Protein AF-A0A1Y6FD80-F1 (afdb_monomer)

Solvent-accessible surface area (backbone atoms only — not comparable to full-atom values): 6497 Å² total; per-residue (Å²): 102,84,32,81,45,53,65,68,57,33,41,47,59,65,35,41,47,71,78,39,75,57,73,70,91,69,88,52,97,89,43,66,92,93,66,69,82,66,88,59,96,90,53,72,63,82,37,67,45,86,81,54,92,48,71,74,46,81,46,77,44,79,53,96,96,40,50,37,23,35,54,45,62,58,92,86,47,75,81,60,80,51,96,65,87,76,76,84,85,64,88,80,74,71,87,128

Foldseek 3Di:
DKDQADPVVQCVQQVWAFPDDDDDPDDDPQDDPPRDDDDDPPDDDRDTDGPKPWDKDWDWDDDPPTIMIHIDTDPPIPGDGDPDDDGDPPPPDDDD

Structure (mmCIF, N/CA/C/O backbone):
data_AF-A0A1Y6FD80-F1
#
_entry.i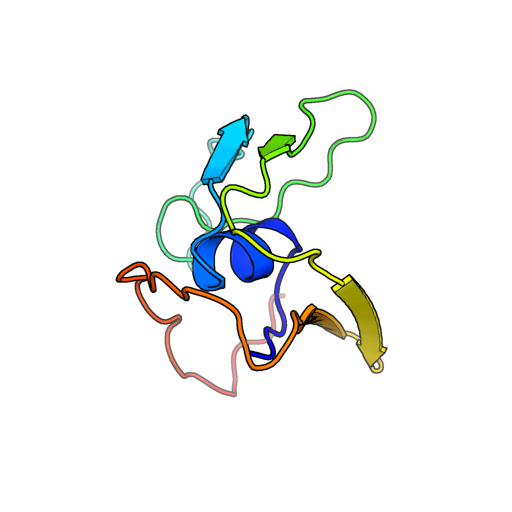d   AF-A0A1Y6FD80-F1
#
loop_
_atom_site.group_PDB
_atom_site.id
_atom_site.type_symbol
_atom_site.label_atom_id
_atom_site.label_alt_id
_atom_site.label_comp_id
_atom_site.label_asym_id
_atom_site.label_entity_id
_atom_site.label_seq_id
_atom_site.pdbx_PDB_ins_code
_atom_site.Cartn_x
_atom_site.Cartn_y
_atom_site.Cartn_z
_atom_site.occupancy
_atom_site.B_iso_or_equiv
_atom_site.auth_seq_id
_atom_site.auth_comp_id
_atom_site.auth_asym_id
_atom_site.auth_atom_id
_atom_site.pdbx_PDB_model_num
ATOM 1 N N . MET A 1 1 ? -5.791 -9.029 1.761 1.00 45.84 1 MET A N 1
ATOM 2 C CA . MET A 1 1 ? -5.540 -9.565 0.401 1.00 45.84 1 MET A CA 1
ATOM 3 C C . MET A 1 1 ? -4.036 -9.527 0.162 1.00 45.84 1 MET A C 1
ATOM 5 O O . MET A 1 1 ? -3.452 -8.473 0.380 1.00 45.84 1 MET A O 1
ATOM 9 N N . SER A 1 2 ? -3.401 -10.651 -0.181 1.00 33.09 2 SER A N 1
ATOM 10 C CA . SER A 1 2 ? -1.938 -10.744 -0.337 1.00 33.09 2 SER A CA 1
ATOM 11 C C . SER A 1 2 ? -1.536 -10.586 -1.799 1.00 33.09 2 SER A C 1
ATOM 13 O O . SER A 1 2 ? -2.068 -11.296 -2.648 1.00 33.09 2 SER A O 1
ATOM 15 N N . SER A 1 3 ? -0.629 -9.654 -2.104 1.00 44.25 3 SER A N 1
ATOM 16 C CA . SER A 1 3 ? -0.120 -9.424 -3.466 1.00 44.25 3 SER A CA 1
ATOM 17 C C . SER A 1 3 ? 1.404 -9.602 -3.506 1.00 44.25 3 SER A C 1
ATOM 19 O O . SER A 1 3 ? 2.102 -9.085 -2.638 1.00 44.25 3 SER A O 1
ATOM 21 N N . ILE A 1 4 ? 1.921 -10.308 -4.521 1.00 43.62 4 ILE A N 1
ATOM 22 C CA . ILE A 1 4 ? 3.365 -10.560 -4.779 1.00 43.62 4 ILE A CA 1
ATOM 23 C C . ILE A 1 4 ? 4.033 -9.341 -5.475 1.00 43.62 4 ILE A C 1
ATOM 25 O O . ILE A 1 4 ? 5.049 -9.440 -6.149 1.00 43.62 4 ILE A O 1
ATOM 29 N N . TYR A 1 5 ? 3.424 -8.159 -5.373 1.00 59.28 5 TYR A N 1
ATOM 30 C CA . TYR A 1 5 ? 3.674 -7.027 -6.268 1.00 59.28 5 TYR A CA 1
ATOM 31 C C . TYR A 1 5 ? 3.802 -5.707 -5.484 1.00 59.28 5 TYR A C 1
ATOM 33 O O . TYR A 1 5 ? 3.465 -5.676 -4.298 1.00 59.28 5 TYR A O 1
ATOM 41 N N . PRO A 1 6 ? 4.285 -4.617 -6.121 1.00 71.19 6 PRO A N 1
ATOM 42 C CA . PRO A 1 6 ? 4.621 -3.356 -5.460 1.00 71.19 6 PRO A CA 1
ATOM 43 C C . PRO A 1 6 ? 3.486 -2.786 -4.610 1.00 71.19 6 PRO A C 1
ATOM 45 O O . PRO A 1 6 ? 2.307 -2.993 -4.905 1.00 71.19 6 PRO A O 1
ATOM 48 N N . LEU A 1 7 ? 3.851 -1.981 -3.609 1.00 78.12 7 LEU A N 1
ATOM 49 C CA . LEU A 1 7 ? 2.931 -1.349 -2.660 1.00 78.12 7 LEU A CA 1
ATOM 50 C C . LEU A 1 7 ? 1.716 -0.674 -3.325 1.00 78.12 7 LEU A C 1
ATOM 52 O O . LEU A 1 7 ? 0.601 -0.827 -2.833 1.00 78.12 7 LEU A O 1
ATOM 56 N N . PHE A 1 8 ? 1.903 0.003 -4.465 1.00 81.25 8 PHE A N 1
ATOM 57 C CA . PHE A 1 8 ? 0.811 0.611 -5.237 1.00 81.25 8 PHE A CA 1
ATOM 58 C C . PHE A 1 8 ? -0.301 -0.390 -5.575 1.00 81.25 8 PHE A C 1
ATOM 60 O O . PHE A 1 8 ? -1.468 -0.108 -5.319 1.00 81.25 8 PHE A O 1
ATOM 67 N N . ASN A 1 9 ? 0.053 -1.574 -6.082 1.00 78.62 9 ASN A N 1
ATOM 68 C CA . ASN A 1 9 ? -0.923 -2.594 -6.462 1.00 78.62 9 ASN A CA 1
ATOM 69 C C . ASN A 1 9 ? -1.677 -3.113 -5.235 1.00 78.62 9 ASN A C 1
ATOM 71 O O . ASN A 1 9 ? -2.884 -3.309 -5.302 1.00 78.62 9 ASN A O 1
ATOM 75 N N . ALA A 1 10 ? -0.997 -3.293 -4.099 1.00 81.94 10 ALA A N 1
ATOM 76 C CA . ALA A 1 10 ? -1.650 -3.729 -2.866 1.00 81.94 10 ALA A CA 1
ATOM 77 C C . ALA A 1 10 ? -2.651 -2.680 -2.338 1.00 81.94 10 ALA A C 1
ATOM 79 O O . ALA A 1 10 ? -3.749 -3.036 -1.914 1.00 81.94 10 ALA A O 1
ATOM 80 N N . VAL A 1 11 ? -2.292 -1.395 -2.409 1.00 85.25 11 VAL A N 1
ATOM 81 C CA . VAL A 1 11 ? -3.127 -0.260 -1.980 1.00 85.25 11 VAL A CA 1
ATOM 82 C C . VAL A 1 11 ? -4.310 -0.034 -2.936 1.00 85.25 11 VAL A C 1
ATOM 84 O O . VAL A 1 11 ? -5.440 0.120 -2.470 1.00 85.25 11 VAL A O 1
ATOM 87 N N . ASP A 1 12 ? -4.093 -0.091 -4.255 1.00 84.31 12 ASP A N 1
ATOM 88 C CA . ASP A 1 12 ? -5.154 0.014 -5.272 1.00 84.31 12 ASP A CA 1
ATOM 89 C C . ASP A 1 12 ? -6.141 -1.164 -5.179 1.00 84.31 12 ASP A C 1
ATOM 91 O O . ASP A 1 12 ? -7.355 -0.957 -5.132 1.00 84.31 12 ASP A O 1
ATOM 95 N N . ASN A 1 13 ? -5.628 -2.394 -5.021 1.00 83.06 13 ASN A N 1
ATOM 96 C CA . ASN A 1 13 ? -6.433 -3.600 -4.773 1.00 83.06 13 ASN A CA 1
ATOM 97 C C . ASN A 1 13 ? -7.261 -3.494 -3.487 1.00 83.06 13 ASN A C 1
ATOM 99 O O . ASN A 1 13 ? -8.384 -3.993 -3.417 1.00 83.06 13 ASN A O 1
ATOM 103 N N . ALA A 1 14 ? -6.723 -2.839 -2.457 1.00 83.75 14 ALA A N 1
ATOM 104 C CA . ALA A 1 14 ? -7.428 -2.585 -1.208 1.00 83.75 14 ALA A CA 1
ATOM 105 C C . ALA A 1 14 ? -8.475 -1.462 -1.323 1.00 83.75 14 ALA A C 1
ATOM 107 O O . ALA A 1 14 ? -9.071 -1.090 -0.316 1.00 83.75 14 ALA A O 1
ATOM 108 N N . GLY A 1 15 ? -8.719 -0.902 -2.514 1.00 85.44 15 GLY A N 1
ATOM 109 C CA . GLY A 1 15 ? -9.711 0.155 -2.732 1.00 85.44 15 GLY A CA 1
ATOM 110 C C . GLY A 1 15 ? -9.324 1.509 -2.129 1.00 85.44 15 GLY A C 1
ATOM 111 O O . GLY A 1 15 ? -10.130 2.440 -2.148 1.00 85.44 15 GLY A O 1
ATOM 112 N N . 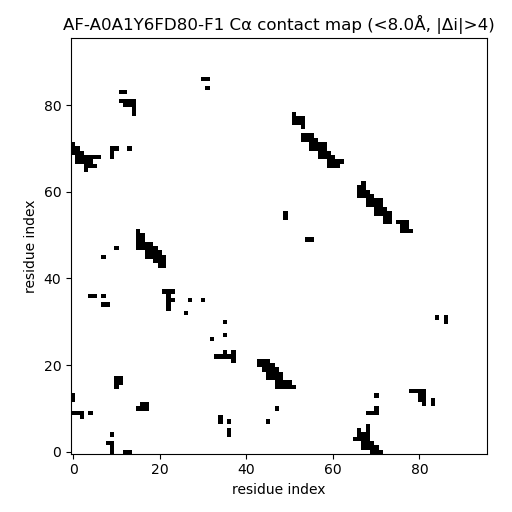ILE A 1 16 ? -8.094 1.641 -1.624 1.00 86.94 16 ILE A N 1
ATOM 113 C CA . ILE A 1 16 ? -7.590 2.884 -1.042 1.00 86.94 16 ILE A CA 1
ATOM 114 C C . ILE A 1 16 ? -7.455 3.928 -2.157 1.00 86.94 16 ILE A C 1
ATOM 116 O O . ILE A 1 16 ? -7.176 3.620 -3.325 1.00 86.94 16 ILE A O 1
ATOM 120 N N . ASN A 1 17 ? -7.699 5.189 -1.810 1.00 85.62 17 ASN A N 1
ATOM 121 C CA . ASN A 1 17 ? -7.594 6.276 -2.767 1.00 85.62 17 ASN A CA 1
ATOM 122 C C . ASN A 1 17 ? -6.126 6.647 -3.026 1.00 85.62 17 ASN A C 1
ATOM 124 O O . ASN A 1 17 ? -5.472 7.228 -2.160 1.00 85.62 17 ASN A O 1
ATOM 128 N N . VAL A 1 18 ? -5.618 6.336 -4.220 1.00 84.44 18 VAL A N 1
ATOM 129 C CA . VAL A 1 18 ? -4.293 6.774 -4.677 1.00 84.44 18 VAL A CA 1
ATOM 130 C C . VAL A 1 18 ? -4.425 8.181 -5.259 1.00 84.44 18 VAL A C 1
ATOM 132 O O . VAL A 1 18 ? -5.129 8.380 -6.243 1.00 84.44 18 VAL A O 1
ATOM 135 N N . ILE A 1 19 ? -3.769 9.150 -4.622 1.00 81.25 19 ILE A N 1
ATOM 136 C CA . ILE A 1 19 ? -3.813 10.577 -4.974 1.00 81.25 19 ILE A CA 1
ATOM 137 C C . ILE A 1 19 ? -2.790 10.886 -6.062 1.00 81.25 19 ILE A C 1
ATOM 139 O O . ILE A 1 19 ? -3.092 11.599 -7.014 1.00 81.25 19 ILE A O 1
ATOM 143 N N . GLN A 1 20 ? -1.583 10.345 -5.922 1.00 74.25 20 GLN A N 1
ATOM 144 C CA . GLN A 1 20 ? -0.497 10.582 -6.857 1.00 74.25 20 GLN A CA 1
ATOM 145 C C . GLN A 1 20 ? 0.294 9.299 -7.061 1.00 74.25 20 GLN A C 1
ATOM 147 O O . GLN A 1 20 ? 0.619 8.579 -6.116 1.00 74.25 20 GLN A O 1
ATOM 152 N N . ARG A 1 21 ? 0.588 9.022 -8.329 1.00 72.38 21 ARG A N 1
ATOM 153 C CA . ARG A 1 21 ? 1.498 7.969 -8.761 1.00 72.38 21 ARG A CA 1
ATOM 154 C C . ARG A 1 21 ? 2.273 8.479 -9.963 1.00 72.38 21 ARG A C 1
ATOM 156 O O . ARG A 1 21 ? 1.700 9.175 -10.800 1.00 72.38 21 ARG A O 1
ATOM 163 N N . SER A 1 22 ? 3.518 8.048 -10.093 1.00 63.28 22 SER A N 1
ATOM 164 C CA . SER A 1 22 ? 4.258 8.204 -11.340 1.00 63.28 22 SER A CA 1
ATOM 165 C C . SER A 1 22 ? 4.588 6.847 -11.920 1.00 63.28 22 SER A C 1
ATOM 167 O O . SER A 1 22 ? 5.437 6.124 -11.404 1.00 63.28 22 SER A O 1
ATOM 169 N N . SER A 1 23 ? 3.879 6.495 -12.989 1.00 56.72 23 SER A N 1
ATOM 170 C CA . SER A 1 23 ? 4.206 5.350 -13.839 1.00 56.72 23 SER A CA 1
ATOM 171 C C . SER A 1 23 ? 5.317 5.736 -14.805 1.00 56.72 23 SER A C 1
ATOM 173 O O . SER A 1 23 ? 5.311 6.848 -15.344 1.00 56.72 23 SER A O 1
ATOM 175 N N . ARG A 1 24 ? 6.263 4.829 -15.062 1.00 52.88 24 ARG A N 1
ATOM 176 C CA . ARG A 1 24 ? 7.179 5.016 -16.192 1.00 52.88 24 ARG A CA 1
ATOM 177 C C . ARG A 1 24 ? 6.377 4.876 -17.487 1.00 52.88 24 ARG A C 1
ATOM 179 O O . ARG A 1 24 ? 5.496 4.038 -17.594 1.00 52.88 24 ARG A O 1
ATOM 186 N N . SER A 1 25 ? 6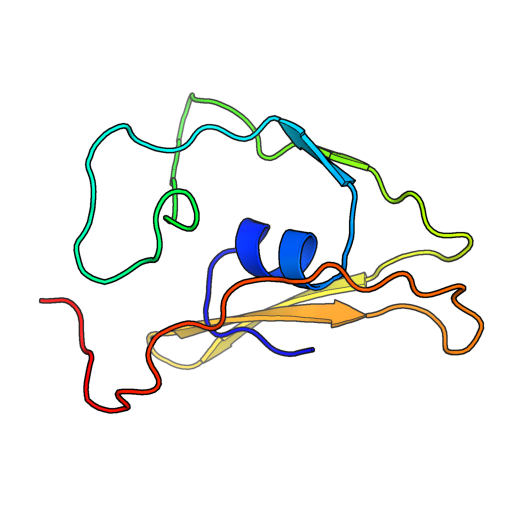.703 5.683 -18.493 1.00 42.03 25 SER A N 1
ATOM 187 C CA . SER A 1 25 ? 6.036 5.677 -19.807 1.00 42.03 25 SER A CA 1
ATOM 188 C C . SER A 1 25 ? 6.367 4.462 -20.685 1.00 42.03 25 SER A C 1
ATOM 190 O O . SER A 1 25 ? 5.875 4.371 -21.806 1.00 42.03 25 SER A O 1
ATOM 192 N N . ARG A 1 26 ? 7.222 3.541 -20.222 1.00 46.66 26 ARG A N 1
ATOM 193 C CA . ARG A 1 26 ? 7.583 2.338 -20.977 1.00 46.66 26 ARG A CA 1
ATOM 194 C C . ARG A 1 26 ? 6.591 1.234 -20.645 1.00 46.66 26 ARG A C 1
ATOM 196 O O . ARG A 1 26 ? 6.611 0.715 -19.534 1.00 46.66 26 ARG A O 1
ATOM 203 N N . GLU A 1 27 ? 5.754 0.881 -21.614 1.00 46.84 27 GLU A N 1
ATOM 204 C CA . GLU A 1 27 ? 4.931 -0.324 -21.552 1.00 46.84 27 GLU A CA 1
ATOM 205 C C . GLU A 1 27 ? 5.831 -1.541 -21.343 1.00 46.84 27 GLU A C 1
ATOM 207 O O . GLU A 1 27 ? 6.782 -1.771 -22.094 1.00 46.84 27 GLU A O 1
ATOM 212 N N . VAL A 1 28 ? 5.541 -2.312 -20.299 1.00 48.97 28 VAL A N 1
ATOM 213 C CA . VAL A 1 28 ? 6.233 -3.565 -20.022 1.00 48.97 28 VAL A CA 1
ATOM 214 C C . VAL A 1 28 ? 5.222 -4.693 -20.163 1.00 48.97 28 VAL A C 1
ATOM 216 O O . VAL A 1 28 ? 4.170 -4.671 -19.530 1.00 48.97 28 VAL A O 1
ATOM 219 N N . SER A 1 29 ? 5.531 -5.674 -21.008 1.00 49.28 29 SER A N 1
ATOM 220 C CA . SER A 1 29 ? 4.595 -6.700 -21.493 1.00 49.28 29 SER A CA 1
ATOM 221 C C . SER A 1 29 ? 4.027 -7.636 -20.418 1.00 49.28 29 SER A C 1
ATOM 223 O O . SER A 1 29 ? 3.093 -8.383 -20.699 1.00 49.28 29 SER A O 1
ATOM 225 N N . TYR A 1 30 ? 4.552 -7.600 -19.190 1.00 55.50 30 TYR A N 1
ATOM 226 C CA . TYR A 1 30 ? 4.136 -8.480 -18.093 1.00 55.50 30 TYR A CA 1
ATOM 227 C C . TYR A 1 30 ? 3.202 -7.856 -17.069 1.00 55.50 30 TYR A C 1
ATOM 229 O O . TYR A 1 30 ? 2.832 -8.506 -16.089 1.00 55.50 30 TYR A O 1
ATOM 237 N N . VAL A 1 31 ? 2.817 -6.599 -17.273 1.00 52.03 31 VAL A N 1
ATOM 238 C CA . VAL A 1 31 ? 1.941 -5.880 -16.357 1.00 52.03 31 VAL A CA 1
ATOM 239 C C . VAL A 1 31 ? 0.806 -5.241 -17.156 1.00 52.03 31 VAL A C 1
ATOM 241 O O . VAL A 1 31 ? 1.077 -4.604 -18.172 1.00 52.03 31 VAL A O 1
ATOM 244 N N . PRO A 1 32 ? -0.465 -5.372 -16.730 1.00 56.06 32 PRO A N 1
ATOM 245 C CA . PRO A 1 32 ? -1.557 -4.603 -17.304 1.00 56.06 32 PRO A CA 1
ATOM 246 C C . PRO A 1 32 ? -1.206 -3.108 -17.322 1.00 56.06 32 PRO A C 1
ATOM 248 O O . PRO A 1 32 ? -0.561 -2.634 -16.378 1.00 56.06 32 PRO A O 1
ATOM 251 N N . PRO A 1 33 ? -1.632 -2.355 -18.349 1.00 56.62 33 PRO A N 1
ATOM 252 C CA . PRO A 1 33 ? -1.299 -0.941 -18.475 1.00 56.62 33 PRO A CA 1
ATOM 253 C C . PRO A 1 33 ? -1.539 -0.170 -17.166 1.00 56.62 33 PRO A C 1
ATOM 255 O O . PRO A 1 33 ? -2.629 -0.209 -16.595 1.00 56.62 33 PRO A O 1
ATOM 258 N N . GLY A 1 34 ? -0.501 0.511 -16.668 1.00 59.38 34 GLY A N 1
ATOM 259 C CA . GLY A 1 34 ? -0.566 1.348 -15.466 1.00 59.38 34 GLY A CA 1
ATOM 260 C C . GLY A 1 34 ? -0.432 0.632 -14.115 1.00 59.38 34 GLY A C 1
ATOM 261 O O . GLY A 1 34 ? -0.728 1.253 -13.096 1.00 59.38 34 GLY A O 1
ATOM 262 N N . ARG A 1 35 ? 0.001 -0.633 -14.073 1.00 62.41 35 ARG A N 1
ATOM 263 C CA . ARG A 1 35 ? 0.232 -1.402 -12.827 1.00 62.41 35 ARG A CA 1
ATOM 264 C C . ARG A 1 35 ? 1.716 -1.688 -12.540 1.00 62.41 35 ARG A C 1
ATOM 266 O O . ARG A 1 35 ? 2.032 -2.526 -11.690 1.00 62.41 35 ARG A O 1
ATOM 273 N N . ASP A 1 36 ? 2.612 -1.042 -13.286 1.00 59.72 36 ASP A N 1
ATOM 274 C CA . ASP A 1 36 ? 4.062 -1.218 -13.246 1.00 59.72 36 ASP A CA 1
ATOM 275 C C . ASP A 1 36 ? 4.690 -0.735 -11.928 1.00 59.72 36 ASP A C 1
ATOM 277 O O . ASP A 1 36 ? 4.160 0.118 -11.215 1.00 59.72 36 ASP A O 1
ATOM 281 N N . ALA A 1 37 ? 5.837 -1.325 -11.586 1.00 56.53 37 ALA A N 1
ATOM 282 C CA . ALA A 1 37 ? 6.635 -0.929 -10.435 1.00 56.53 37 ALA A CA 1
ATOM 283 C C . ALA A 1 37 ? 7.563 0.236 -10.814 1.00 56.53 37 ALA A C 1
ATOM 285 O O . ALA A 1 37 ? 8.470 0.051 -11.626 1.00 56.53 37 ALA A O 1
ATOM 286 N N . THR A 1 38 ? 7.411 1.400 -10.180 1.00 54.31 38 THR A N 1
ATOM 287 C CA . THR A 1 38 ? 8.385 2.498 -10.296 1.00 54.31 38 THR A CA 1
ATOM 288 C C . THR A 1 38 ? 9.253 2.554 -9.039 1.00 54.31 38 THR A C 1
ATOM 290 O O . THR A 1 38 ? 8.747 2.805 -7.949 1.00 54.31 38 THR A O 1
ATOM 293 N N . VAL A 1 39 ? 10.567 2.358 -9.187 1.00 50.50 39 VAL A N 1
ATOM 294 C CA . VAL A 1 39 ? 11.567 2.734 -8.172 1.00 50.50 39 VAL A CA 1
ATOM 295 C C . VAL A 1 39 ? 12.119 4.099 -8.561 1.00 50.50 39 VAL A C 1
ATOM 297 O O . VAL A 1 39 ? 12.624 4.268 -9.675 1.00 50.50 39 VAL A O 1
ATOM 300 N N . SER A 1 40 ? 12.010 5.073 -7.662 1.00 50.06 40 SER A N 1
ATOM 301 C CA . SER A 1 40 ? 12.476 6.433 -7.898 1.00 50.06 40 SER A CA 1
ATOM 302 C C . SER A 1 40 ? 13.291 6.928 -6.712 1.00 50.06 40 SER A C 1
ATOM 304 O O . SER A 1 40 ? 12.781 6.984 -5.602 1.00 50.06 40 SER A O 1
ATOM 306 N N . TRP A 1 41 ? 14.560 7.266 -6.946 1.00 43.97 41 TRP A N 1
ATOM 307 C CA . TRP A 1 41 ? 15.474 7.765 -5.910 1.00 43.97 41 TRP A CA 1
ATOM 308 C C . TRP A 1 41 ? 15.299 9.267 -5.629 1.00 43.97 41 TRP A C 1
ATOM 310 O O . TRP A 1 41 ? 15.669 9.726 -4.560 1.00 43.97 41 TRP A O 1
ATOM 320 N N . ASN A 1 42 ? 14.739 10.012 -6.592 1.00 44.19 42 ASN A N 1
ATOM 321 C CA . ASN A 1 42 ? 14.530 11.470 -6.556 1.00 44.19 42 ASN A CA 1
ATOM 322 C C . ASN A 1 42 ? 13.252 11.892 -7.313 1.00 44.19 42 ASN A C 1
ATOM 324 O O . ASN A 1 42 ? 13.127 13.021 -7.784 1.00 44.19 42 ASN A O 1
ATOM 328 N N . GLY A 1 43 ? 12.336 10.952 -7.536 1.00 52.00 43 GLY A N 1
ATOM 329 C CA . GLY A 1 43 ? 11.127 11.181 -8.320 1.00 52.00 43 GLY A CA 1
ATOM 330 C C . GLY A 1 43 ? 9.882 10.717 -7.573 1.00 52.00 43 GLY A C 1
ATOM 331 O O . GLY A 1 43 ? 9.957 10.436 -6.387 1.00 52.00 43 GLY A O 1
ATOM 332 N N . PRO A 1 44 ? 8.725 10.675 -8.240 1.00 54.97 44 PRO A N 1
ATOM 333 C CA . PRO A 1 44 ? 7.503 11.093 -7.568 1.00 54.97 44 PRO A CA 1
ATOM 334 C C . PRO A 1 44 ? 6.998 10.067 -6.561 1.00 54.97 44 PRO A C 1
ATOM 336 O O . PRO A 1 44 ? 6.974 8.868 -6.848 1.00 54.97 44 PRO A O 1
ATOM 339 N N . ASP A 1 45 ? 6.562 10.573 -5.414 1.00 68.44 45 ASP A N 1
ATOM 340 C CA . ASP A 1 45 ? 6.080 9.764 -4.306 1.00 68.44 45 ASP A CA 1
ATOM 341 C C . ASP A 1 45 ? 4.769 9.052 -4.655 1.00 68.44 45 ASP A C 1
ATOM 343 O O . ASP A 1 45 ? 3.881 9.591 -5.327 1.00 68.44 45 ASP A O 1
ATOM 347 N N . LEU A 1 46 ? 4.627 7.821 -4.161 1.00 78.19 46 LEU A N 1
ATOM 348 C CA . LEU A 1 46 ? 3.327 7.169 -4.076 1.00 78.19 46 LEU A CA 1
ATOM 349 C C . LEU A 1 46 ? 2.550 7.828 -2.934 1.00 78.19 46 LEU A C 1
ATOM 351 O O . LEU A 1 46 ? 2.811 7.553 -1.764 1.00 78.19 46 LEU A O 1
ATOM 355 N N . ILE A 1 47 ? 1.570 8.663 -3.273 1.00 83.19 47 ILE A N 1
ATOM 356 C CA . ILE A 1 47 ? 0.707 9.323 -2.290 1.00 83.19 47 ILE A CA 1
ATOM 357 C C . ILE A 1 47 ? -0.663 8.664 -2.329 1.00 83.19 47 ILE A C 1
ATOM 359 O O . ILE A 1 47 ? -1.330 8.629 -3.365 1.00 83.19 47 ILE A O 1
ATOM 363 N N . PHE A 1 48 ? -1.116 8.173 -1.183 1.00 88.69 48 PHE A N 1
ATOM 364 C CA . PHE A 1 48 ? -2.457 7.631 -1.006 1.00 88.69 48 PHE A CA 1
ATOM 365 C C . PHE A 1 48 ? -3.085 8.170 0.274 1.00 88.69 48 PHE A C 1
ATOM 367 O O . PHE A 1 48 ? -2.399 8.546 1.222 1.00 88.69 48 PHE A O 1
ATOM 374 N N . LYS A 1 49 ? -4.416 8.191 0.303 1.00 89.19 49 LYS A N 1
ATOM 375 C CA . LYS A 1 49 ? -5.199 8.588 1.468 1.00 89.19 49 LYS A CA 1
ATOM 376 C C . LYS A 1 49 ? -6.085 7.437 1.892 1.00 89.19 49 LYS A C 1
ATOM 378 O O . LYS A 1 49 ? -6.911 6.963 1.112 1.00 89.19 49 LYS A O 1
ATOM 383 N N . ASN A 1 50 ? -5.943 7.043 3.154 1.00 91.25 50 ASN A N 1
ATOM 384 C CA . ASN A 1 50 ? -6.907 6.167 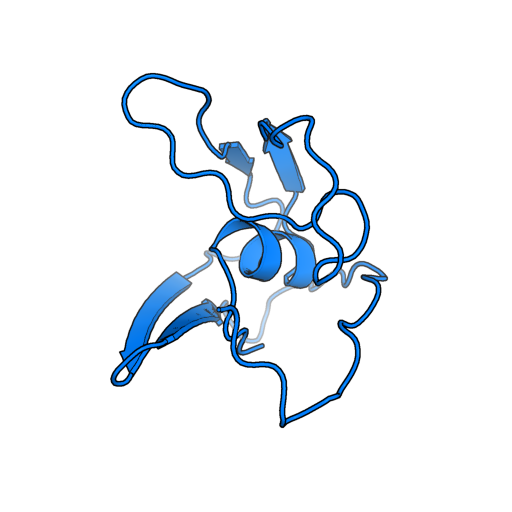3.793 1.00 91.25 50 ASN A CA 1
ATOM 385 C C . ASN A 1 50 ? -8.254 6.898 3.897 1.00 91.25 50 ASN A C 1
ATOM 387 O O . ASN A 1 50 ? -8.409 7.840 4.671 1.00 91.25 50 ASN A O 1
ATOM 391 N N . ASN A 1 51 ? -9.200 6.496 3.057 1.00 90.19 51 ASN A N 1
ATOM 392 C CA . ASN A 1 51 ? -10.572 6.992 3.018 1.00 90.19 51 ASN A CA 1
ATOM 393 C C . ASN A 1 51 ? -11.542 6.092 3.800 1.00 90.19 51 ASN A C 1
ATOM 395 O O . ASN A 1 51 ? -12.751 6.322 3.751 1.00 90.19 51 ASN A O 1
ATOM 399 N N . TYR A 1 52 ? -11.032 5.069 4.488 1.00 93.06 52 TYR A N 1
ATOM 400 C CA . TYR A 1 52 ? -11.830 4.190 5.329 1.00 93.06 52 TYR A CA 1
ATOM 401 C C . TYR A 1 52 ? -12.073 4.776 6.717 1.00 93.06 52 TYR A C 1
ATOM 403 O O . TYR A 1 52 ? -11.341 5.635 7.202 1.00 93.06 52 TYR A O 1
ATOM 411 N N . ASN A 1 53 ? -13.113 4.258 7.370 1.00 94.50 53 ASN A N 1
ATOM 412 C CA . ASN A 1 53 ? -13.474 4.573 8.750 1.00 94.50 53 ASN A CA 1
ATOM 413 C C . ASN A 1 53 ? -12.545 3.921 9.788 1.00 94.50 53 ASN A C 1
ATOM 415 O O . ASN A 1 53 ? -12.728 4.145 10.978 1.00 94.50 53 ASN A O 1
ATOM 419 N N . GLN A 1 54 ? -11.594 3.093 9.352 1.00 95.56 54 GLN A N 1
ATOM 420 C CA . GLN A 1 54 ? -10.680 2.353 10.215 1.00 95.56 54 GLN A CA 1
ATOM 421 C C . GLN A 1 54 ? -9.220 2.585 9.811 1.00 95.56 54 GLN A C 1
ATOM 423 O O . GLN A 1 54 ? -8.941 2.840 8.632 1.00 95.56 54 GLN A O 1
ATOM 428 N N . PRO A 1 55 ? -8.267 2.469 10.754 1.00 94.19 55 PRO A N 1
ATOM 429 C CA . PRO A 1 55 ? -6.846 2.442 10.434 1.00 94.19 55 PRO A CA 1
ATOM 430 C C . PRO A 1 55 ? -6.501 1.301 9.474 1.00 94.19 55 PRO A C 1
ATOM 432 O O . PRO A 1 55 ? -7.142 0.247 9.468 1.00 94.19 55 PRO A O 1
ATOM 435 N N . ILE A 1 56 ? -5.449 1.500 8.684 1.00 93.50 56 ILE A N 1
ATOM 436 C CA . ILE A 1 56 ? -4.885 0.462 7.823 1.00 93.50 56 ILE A CA 1
ATOM 437 C C . ILE A 1 56 ? -3.483 0.099 8.302 1.00 93.50 56 ILE A C 1
ATOM 439 O O . ILE A 1 56 ? -2.701 0.967 8.685 1.00 93.50 56 ILE A O 1
ATOM 443 N N . LEU A 1 57 ? -3.166 -1.190 8.248 1.00 93.12 57 LEU A N 1
ATOM 444 C CA . LEU A 1 57 ? -1.824 -1.712 8.464 1.00 93.12 57 LEU A CA 1
ATOM 445 C C . LEU A 1 57 ? -1.272 -2.193 7.126 1.00 93.12 57 LEU A C 1
ATOM 447 O O . LEU A 1 57 ? -1.868 -3.044 6.465 1.00 93.12 57 LEU A O 1
ATOM 451 N N . ILE A 1 58 ? -0.108 -1.670 6.761 1.00 91.38 58 ILE A N 1
ATOM 452 C CA . ILE A 1 58 ? 0.655 -2.117 5.601 1.00 91.38 58 ILE A CA 1
ATOM 453 C C . ILE A 1 58 ? 1.802 -2.976 6.120 1.00 91.38 58 ILE A C 1
ATOM 455 O O . ILE A 1 58 ? 2.638 -2.512 6.890 1.00 91.38 58 ILE A O 1
ATOM 459 N N . GLN A 1 59 ? 1.835 -4.235 5.699 1.00 90.69 59 GLN A N 1
ATOM 460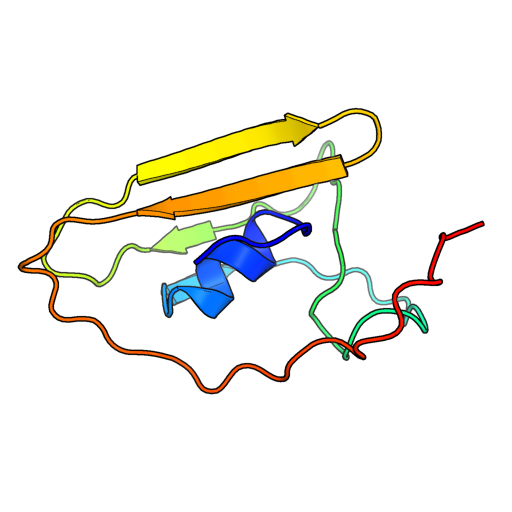 C CA . GLN A 1 59 ? 2.900 -5.171 6.031 1.00 90.69 59 GLN A CA 1
ATOM 461 C C . GLN A 1 59 ? 3.634 -5.565 4.755 1.00 90.69 59 GLN A C 1
ATOM 463 O O . GLN A 1 59 ? 3.025 -6.099 3.831 1.00 90.69 59 GLN A O 1
ATOM 468 N N . ALA A 1 60 ? 4.947 -5.356 4.741 1.00 87.94 60 ALA A N 1
ATOM 469 C CA . ALA A 1 60 ? 5.836 -5.834 3.693 1.00 87.94 60 ALA A CA 1
ATOM 470 C C . ALA A 1 60 ? 6.705 -6.971 4.243 1.00 87.94 60 ALA A C 1
ATOM 472 O O . ALA A 1 60 ? 7.280 -6.850 5.325 1.00 87.94 60 ALA A O 1
ATOM 473 N N . LYS A 1 61 ? 6.775 -8.085 3.515 1.00 86.94 61 LYS A N 1
ATOM 474 C CA . LYS A 1 61 ? 7.604 -9.249 3.840 1.00 86.94 61 LYS A CA 1
ATOM 475 C C . LYS A 1 61 ? 8.386 -9.666 2.608 1.00 86.94 61 LYS A C 1
ATOM 477 O O . LYS A 1 61 ? 7.804 -9.816 1.538 1.00 86.94 61 LYS A O 1
ATOM 482 N N . THR A 1 62 ? 9.684 -9.875 2.763 1.00 83.94 62 THR A N 1
ATOM 483 C CA . THR A 1 62 ? 10.517 -10.490 1.731 1.00 83.94 62 THR A CA 1
ATOM 484 C C . THR A 1 62 ? 10.467 -12.011 1.882 1.00 83.94 62 THR A C 1
ATOM 486 O O . THR A 1 62 ? 10.545 -12.542 2.989 1.00 83.94 62 THR A O 1
ATOM 489 N N . LEU A 1 63 ? 10.277 -12.710 0.769 1.00 82.56 63 LEU A N 1
ATOM 490 C CA . LEU A 1 63 ? 10.266 -14.165 0.653 1.00 82.56 63 LEU A CA 1
ATOM 491 C C . LEU A 1 63 ? 11.213 -14.514 -0.491 1.00 82.56 63 LEU A C 1
ATOM 493 O O . LEU A 1 63 ? 10.824 -14.377 -1.645 1.00 82.56 63 LEU A O 1
ATOM 497 N N . GLU A 1 64 ? 12.444 -14.908 -0.160 1.00 83.12 64 GLU A N 1
ATOM 498 C CA . GLU A 1 64 ? 13.515 -15.185 -1.131 1.00 83.12 64 GLU A CA 1
ATOM 499 C C . GLU A 1 64 ? 13.721 -14.026 -2.127 1.00 83.12 64 GLU A C 1
ATOM 501 O O . GLU A 1 64 ? 14.301 -13.001 -1.769 1.00 83.12 64 GLU A O 1
ATOM 506 N N . ASP A 1 65 ? 13.218 -14.174 -3.352 1.00 78.19 65 ASP A N 1
ATOM 507 C CA . ASP A 1 65 ? 13.310 -13.248 -4.482 1.00 78.19 65 ASP A CA 1
ATOM 508 C C . ASP A 1 65 ? 12.062 -12.356 -4.653 1.00 78.19 65 ASP A C 1
ATOM 510 O O . ASP A 1 65 ? 11.968 -11.568 -5.596 1.00 78.19 65 ASP A O 1
ATOM 514 N N . ARG A 1 66 ? 11.082 -12.464 -3.748 1.00 73.19 66 ARG A N 1
ATOM 515 C CA . ARG A 1 66 ? 9.772 -11.805 -3.853 1.00 73.19 66 ARG A CA 1
A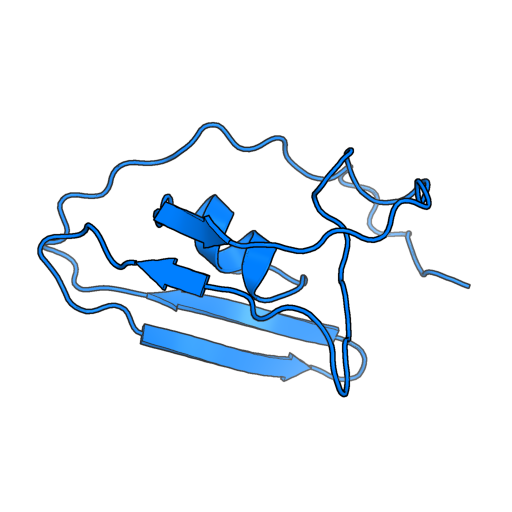TOM 516 C C . ARG A 1 66 ? 9.505 -10.866 -2.689 1.00 73.19 66 ARG A C 1
ATOM 518 O O . ARG A 1 66 ? 9.805 -11.157 -1.534 1.00 73.19 66 ARG A O 1
ATOM 525 N N . LEU A 1 67 ? 8.834 -9.756 -2.989 1.00 78.44 67 LEU A N 1
ATOM 526 C CA . LEU A 1 67 ? 8.262 -8.856 -1.992 1.00 78.44 67 LEU A CA 1
ATOM 527 C C . LEU A 1 67 ? 6.750 -9.074 -1.926 1.00 78.44 67 LEU A C 1
ATOM 529 O O . LEU A 1 67 ? 6.030 -8.845 -2.896 1.00 78.44 67 LEU A O 1
ATOM 533 N N . LEU A 1 68 ? 6.267 -9.498 -0.765 1.00 81.31 68 LEU A N 1
ATOM 534 C CA . LEU A 1 68 ? 4.852 -9.664 -0.486 1.00 81.31 68 LEU A CA 1
ATOM 535 C C . LEU A 1 68 ? 4.351 -8.477 0.333 1.00 81.31 68 LEU A C 1
ATOM 537 O O . LEU A 1 68 ? 4.850 -8.206 1.426 1.00 81.31 68 LEU A O 1
ATOM 541 N N . VAL A 1 69 ? 3.343 -7.785 -0.193 1.00 84.94 69 VAL A N 1
ATOM 542 C CA . VAL A 1 69 ? 2.710 -6.648 0.478 1.00 84.94 69 VAL A CA 1
ATOM 543 C C . VAL A 1 69 ? 1.271 -7.007 0.824 1.00 84.94 69 VAL A C 1
ATOM 545 O O . VAL A 1 69 ? 0.461 -7.346 -0.044 1.00 84.94 69 VAL A O 1
ATOM 548 N N . ASN A 1 70 ? 0.957 -6.926 2.113 1.00 87.44 70 ASN A N 1
ATOM 549 C CA . ASN A 1 70 ? -0.373 -7.129 2.662 1.00 87.44 70 ASN A CA 1
ATOM 550 C C . ASN A 1 70 ? -0.927 -5.811 3.192 1.00 87.44 70 ASN A C 1
ATOM 552 O O . ASN A 1 70 ? -0.237 -5.073 3.896 1.00 87.44 70 ASN A O 1
ATOM 556 N N . VAL A 1 71 ? -2.205 -5.570 2.912 1.00 89.50 71 VAL A N 1
ATOM 557 C CA . VAL A 1 71 ? -2.983 -4.490 3.522 1.00 89.50 71 VAL A CA 1
ATOM 558 C C . VAL A 1 71 ? -4.050 -5.118 4.411 1.00 89.50 71 VAL A C 1
ATOM 560 O O . VAL A 1 71 ? -4.827 -5.962 3.950 1.00 89.50 71 VAL A O 1
ATOM 563 N N . TYR A 1 72 ? -4.057 -4.714 5.678 1.00 91.19 72 TYR A N 1
ATOM 564 C CA . TYR A 1 72 ? -5.010 -5.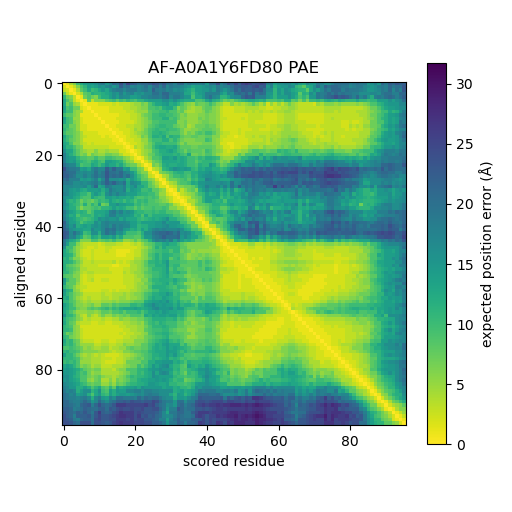135 6.700 1.00 91.19 72 TYR A CA 1
ATOM 565 C C . TYR A 1 72 ? -5.770 -3.929 7.250 1.00 91.19 72 TYR A C 1
ATOM 567 O O . TYR A 1 72 ? -5.297 -2.794 7.190 1.00 91.19 72 TYR A O 1
ATOM 575 N N . SER A 1 73 ? -6.935 -4.193 7.826 1.00 93.81 73 SER A N 1
ATOM 576 C CA . SER A 1 73 ? -7.698 -3.243 8.630 1.00 93.81 73 SER A CA 1
ATOM 577 C C . SER A 1 73 ? -8.500 -4.022 9.677 1.00 93.81 73 SER A C 1
ATOM 579 O O . SER A 1 73 ? -8.392 -5.249 9.743 1.00 93.81 73 SER A O 1
ATOM 581 N N . SER A 1 74 ? -9.276 -3.320 10.498 1.00 93.69 74 SER A N 1
ATOM 582 C CA . SER A 1 74 ? -10.222 -3.949 11.420 1.00 93.69 74 SER A CA 1
ATOM 583 C C . SER A 1 74 ? -11.359 -4.631 10.653 1.00 93.69 74 SER A C 1
ATOM 585 O O . SER A 1 74 ? -11.725 -4.230 9.552 1.00 93.69 74 SER A O 1
ATOM 587 N N . ASP A 1 75 ? -11.919 -5.662 11.266 1.00 91.19 75 ASP A N 1
ATOM 588 C CA . ASP A 1 75 ? -13.134 -6.371 10.873 1.00 91.19 75 ASP A CA 1
ATOM 589 C C . ASP A 1 75 ? -14.382 -5.476 10.756 1.00 91.19 75 ASP A C 1
ATOM 591 O O . ASP A 1 75 ? -15.266 -5.786 9.962 1.00 91.19 75 ASP A O 1
ATOM 595 N N . VAL A 1 76 ? -14.439 -4.335 11.456 1.00 94.31 76 VAL A N 1
ATOM 596 C CA . VAL A 1 76 ? -15.551 -3.364 11.360 1.00 94.31 76 VAL A CA 1
ATOM 597 C C . VAL A 1 76 ? -15.353 -2.289 10.275 1.00 94.31 76 VAL A C 1
ATOM 599 O O . VAL A 1 76 ? -15.990 -1.229 10.289 1.00 94.31 76 VAL A O 1
ATOM 602 N N . ILE A 1 77 ? -14.438 -2.516 9.330 1.00 93.62 77 ILE A N 1
ATOM 603 C CA . ILE A 1 77 ? -14.215 -1.621 8.190 1.00 93.62 77 ILE A CA 1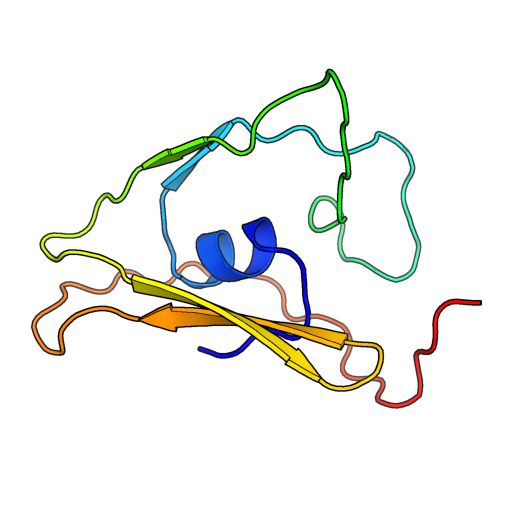
ATOM 604 C C . ILE A 1 77 ? -15.425 -1.591 7.245 1.00 93.62 77 ILE A C 1
ATOM 606 O O . ILE A 1 77 ? -15.952 -2.619 6.823 1.00 93.62 77 ILE A O 1
ATOM 610 N N . THR A 1 78 ? -15.801 -0.394 6.799 1.00 91.94 78 THR A N 1
ATOM 611 C CA . THR A 1 78 ? -16.724 -0.222 5.672 1.00 91.94 78 THR A CA 1
ATOM 612 C C . THR A 1 78 ? -15.951 -0.384 4.363 1.00 91.94 78 THR A C 1
ATOM 614 O O . THR A 1 78 ? -15.572 0.598 3.717 1.00 91.94 78 THR A O 1
ATOM 617 N N . TYR A 1 79 ? -15.660 -1.632 3.995 1.00 87.75 79 TYR A N 1
ATOM 618 C CA . TYR A 1 79 ? -14.837 -1.952 2.829 1.00 87.75 79 TYR A CA 1
ATOM 619 C C . TYR A 1 79 ? -15.553 -1.636 1.508 1.00 87.75 79 TYR A C 1
ATOM 621 O O . TYR A 1 79 ? -16.721 -1.972 1.315 1.00 87.75 79 TYR A O 1
ATOM 629 N N . ARG A 1 80 ? -14.838 -0.990 0.579 1.00 84.31 80 ARG A N 1
ATOM 630 C CA . ARG A 1 80 ? -15.340 -0.595 -0.744 1.00 84.31 80 ARG A CA 1
ATOM 631 C C . ARG A 1 80 ? -14.385 -1.126 -1.818 1.00 84.31 80 ARG A C 1
ATOM 633 O O . ARG A 1 80 ? -13.433 -0.429 -2.173 1.00 84.31 80 ARG A O 1
ATOM 640 N N . PRO A 1 81 ? -14.588 -2.359 -2.314 1.00 77.00 81 PRO A N 1
ATOM 641 C CA . PRO A 1 81 ? -13.686 -2.948 -3.294 1.00 77.00 81 PRO A CA 1
ATOM 642 C C . PRO A 1 81 ? -13.739 -2.182 -4.620 1.00 77.00 81 PRO A C 1
ATOM 644 O O . PRO A 1 81 ? -14.809 -1.793 -5.090 1.00 77.00 81 PRO A O 1
ATOM 647 N N . LYS A 1 82 ? -12.576 -1.998 -5.248 1.00 77.44 82 LYS A N 1
ATOM 648 C CA . LYS A 1 82 ? -12.475 -1.548 -6.641 1.00 77.44 82 LYS A CA 1
ATOM 649 C C . LYS A 1 82 ? -12.428 -2.761 -7.563 1.00 77.44 82 LYS A C 1
ATOM 651 O O . LYS A 1 82 ? -11.796 -3.763 -7.233 1.00 77.44 82 LYS A O 1
ATOM 656 N N . ASN A 1 83 ? -13.045 -2.653 -8.741 1.00 74.75 83 ASN A N 1
ATOM 657 C CA . ASN A 1 83 ? -12.855 -3.652 -9.786 1.00 74.75 83 ASN A CA 1
ATOM 658 C C . ASN A 1 83 ? -11.482 -3.443 -10.429 1.00 74.75 83 ASN A C 1
ATOM 660 O O . ASN A 1 83 ? -11.269 -2.526 -11.220 1.00 74.75 83 ASN A O 1
ATOM 664 N N . VAL A 1 84 ? -10.538 -4.276 -10.023 1.00 70.75 84 VAL A N 1
ATOM 665 C CA . VAL A 1 84 ? -9.145 -4.210 -10.430 1.00 70.75 84 VAL A CA 1
ATOM 666 C C . VAL A 1 84 ? -8.885 -5.380 -11.385 1.00 70.75 84 VAL A C 1
ATOM 668 O O . VAL A 1 84 ? -9.080 -6.525 -10.977 1.00 70.75 84 VAL A O 1
ATOM 671 N N . PRO A 1 85 ? -8.385 -5.139 -12.617 1.00 68.44 85 PRO A N 1
ATOM 672 C CA . PRO A 1 85 ? -7.990 -6.216 -13.520 1.00 68.44 85 PRO A CA 1
ATOM 673 C C . PRO A 1 85 ? -6.978 -7.142 -12.848 1.00 68.44 85 PRO A C 1
ATOM 675 O O . PRO A 1 85 ? -5.952 -6.673 -12.343 1.00 68.44 85 PRO A O 1
ATOM 678 N N . SER A 1 86 ? -7.274 -8.440 -12.830 1.00 57.84 86 SER A N 1
ATOM 679 C CA . SER A 1 86 ? -6.353 -9.458 -12.334 1.00 57.84 86 SER A CA 1
ATOM 680 C C . SER A 1 86 ? -5.163 -9.604 -13.278 1.00 57.84 86 SER A C 1
ATOM 682 O O . SER A 1 86 ? -5.324 -9.531 -14.496 1.00 57.84 86 SER A O 1
ATOM 684 N N . LEU A 1 87 ? -3.981 -9.863 -12.724 1.00 57.72 87 LEU A N 1
ATOM 685 C CA . LEU A 1 87 ? -2.816 -10.235 -13.525 1.00 57.72 87 LEU A CA 1
ATOM 686 C C . LEU A 1 87 ? -3.061 -11.564 -14.269 1.00 57.72 87 LEU A C 1
ATOM 688 O O . LEU A 1 87 ? -3.812 -12.408 -13.763 1.00 57.72 87 LEU A O 1
ATOM 692 N N . PRO A 1 88 ? -2.418 -11.781 -15.432 1.00 54.84 88 PRO A N 1
ATOM 693 C CA . PRO A 1 88 ? -2.386 -13.090 -16.079 1.00 54.84 88 PRO A CA 1
ATOM 694 C C . PRO A 1 88 ? -1.859 -14.151 -15.100 1.00 54.84 88 PRO A C 1
ATOM 696 O O . PRO A 1 88 ? -0.844 -13.945 -14.439 1.00 54.84 88 PRO A O 1
ATOM 699 N N . LYS A 1 89 ? -2.557 -15.285 -14.974 1.00 45.38 89 LYS A N 1
ATOM 700 C CA . LYS A 1 89 ? -2.281 -16.339 -13.974 1.00 45.38 89 LYS A CA 1
ATOM 701 C C . LYS A 1 89 ? -1.111 -17.270 -14.335 1.00 45.38 89 LYS A C 1
ATOM 703 O O . LYS A 1 89 ? -1.031 -18.370 -13.784 1.00 45.38 89 LYS A O 1
ATOM 708 N N . ASP A 1 90 ? -0.215 -16.877 -15.234 1.00 42.09 90 ASP A N 1
ATOM 709 C CA . ASP A 1 90 ? 0.873 -17.762 -15.644 1.00 42.09 90 ASP A CA 1
ATOM 710 C C . ASP A 1 90 ? 1.948 -17.863 -14.557 1.00 42.09 90 ASP A C 1
ATOM 712 O O . ASP A 1 90 ? 2.771 -16.974 -14.349 1.00 42.09 90 ASP A O 1
ATOM 716 N N . ARG A 1 91 ? 1.943 -19.007 -13.860 1.00 43.84 91 ARG A N 1
ATOM 717 C CA . ARG A 1 91 ? 2.892 -19.369 -12.792 1.00 43.84 91 ARG A CA 1
ATOM 718 C C . ARG A 1 91 ? 4.353 -19.475 -13.256 1.00 43.84 91 ARG A C 1
ATOM 720 O O . ARG A 1 91 ? 5.232 -19.523 -12.405 1.00 43.84 91 ARG A O 1
ATOM 727 N N . ASN A 1 92 ? 4.608 -19.499 -14.566 1.00 41.00 92 ASN A N 1
ATOM 728 C CA . ASN A 1 92 ? 5.944 -19.641 -15.163 1.00 41.00 92 ASN A CA 1
ATOM 729 C C . ASN A 1 92 ? 6.604 -18.304 -15.535 1.00 41.00 92 ASN A C 1
ATOM 731 O O . ASN A 1 92 ? 7.634 -18.290 -16.208 1.00 41.00 92 ASN A O 1
ATOM 735 N N . TYR A 1 93 ? 6.024 -17.174 -15.130 1.00 49.78 93 TYR A N 1
ATOM 736 C CA . TYR A 1 93 ? 6.558 -15.868 -15.491 1.00 49.78 93 TYR A CA 1
ATOM 737 C C . TYR A 1 93 ? 7.707 -15.453 -14.559 1.00 49.78 93 TYR A C 1
ATOM 739 O O . TYR A 1 93 ? 7.487 -14.811 -13.532 1.00 49.78 93 TYR A O 1
ATOM 747 N N . MET A 1 94 ? 8.940 -15.824 -14.914 1.00 36.47 94 MET A N 1
ATOM 748 C CA . MET A 1 94 ? 10.140 -15.174 -14.383 1.00 36.47 94 MET A CA 1
ATOM 749 C C . MET A 1 94 ? 10.573 -14.047 -15.331 1.00 36.47 94 MET A C 1
ATOM 751 O O . MET A 1 94 ? 10.819 -14.321 -16.510 1.00 36.47 94 MET A O 1
ATOM 755 N N . PRO A 1 95 ? 10.662 -12.790 -14.859 1.00 41.97 95 PRO A N 1
ATOM 756 C CA . PRO A 1 95 ? 11.276 -11.721 -15.635 1.00 41.97 95 PRO A CA 1
ATOM 757 C C . PRO A 1 95 ? 12.763 -12.052 -15.833 1.00 41.97 95 PRO A C 1
ATOM 759 O O . PRO A 1 95 ? 13.462 -12.346 -14.865 1.00 41.97 95 PRO A O 1
ATOM 762 N N . LYS A 1 96 ? 13.215 -12.062 -17.092 1.00 33.56 96 LYS A N 1
ATOM 763 C CA . LYS A 1 96 ? 14.644 -12.104 -17.434 1.00 33.56 96 LYS A CA 1
ATOM 764 C C . LYS A 1 96 ? 15.295 -10.750 -17.189 1.00 33.56 96 LYS A C 1
ATOM 766 O O . LYS A 1 96 ? 14.602 -9.731 -17.413 1.00 33.56 96 LYS A O 1
#

Radius of gyration: 14.12 Å; Cα contacts (8 Å, |Δi|>4): 136; chains: 1; bounding box: 32×31×33 Å

Secondary structure (DSSP, 8-state):
-EESS-HHHHHHHTT-EEEE----SS--TTS-TT-PPPP-SSS---EEE--SSS-EEEEEEEETTEEEEEEEE-TT--------PPPP--TT----

pLDDT: mean 70.48, std 18.58, range 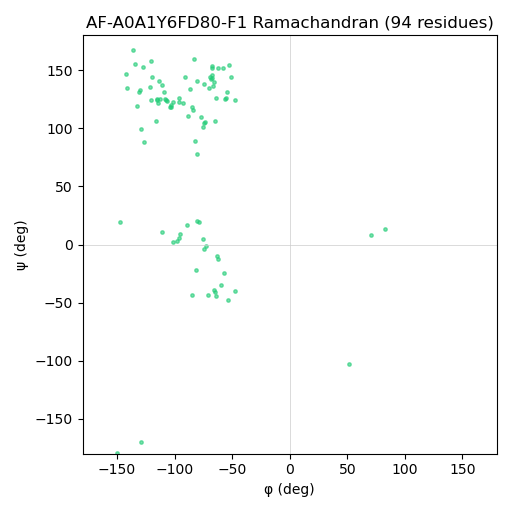[33.09, 95.56]

Sequence (96 aa):
MSSIYPLFNAVDNAGINVIQRSSRSREVSYVPPGRDATVSWNGPDLIFKNNYNQPILIQAKTLEDRLLVNVYSSDVITYRPKNVPSLPKDRNYMPK

Mean predicted aligned error: 10.57 Å